Protein AF-A0A7X9BC13-F1 (afdb_monomer)

Nearest PDB structures (foldseek):
  7q92-assembly2_C  TM=5.598E-01  e=8.723E-01  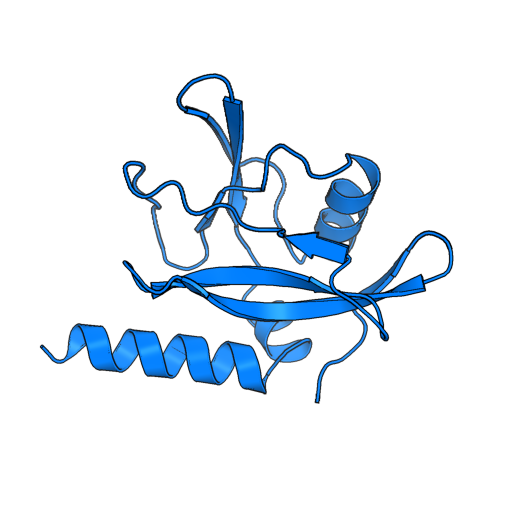Agrobacterium fabrum str. C58
  7q92-assembly2_D  TM=5.730E-01  e=1.239E+00  Agrobacterium fabrum str. C58
  7zw0-assembly1_sh  TM=3.247E-01  e=1.393E+00  Saccharomyces cerevisiae W303
  2yyz-assembly1_A  TM=3.530E-01  e=2.811E+00  Thermotoga maritima MSB8

Foldseek 3Di:
DFDFLQDDPRFTKAWAWAADPPPLQIWIFIATPVGTDGTQFDCPPVDDDPDSQKGWGDQPDDPSVVVSCCVSQQWPDFPDWDDDPPGIIGII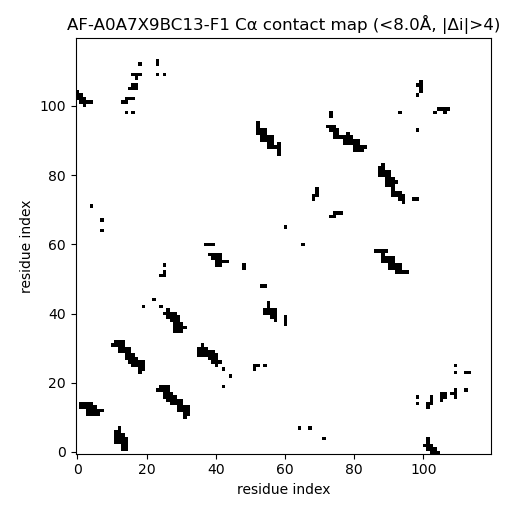GGDLVVVCRRCVPNSVNSVVVVVVVVVD

Solvent-accessible surface area (backbone atoms only — not comparable to full-atom values): 6824 Å² total; per-residue (Å²): 120,71,39,69,83,43,77,56,100,87,41,52,30,31,54,43,38,37,54,41,90,90,78,55,47,69,33,38,34,32,22,44,94,87,47,84,69,47,57,46,43,44,89,61,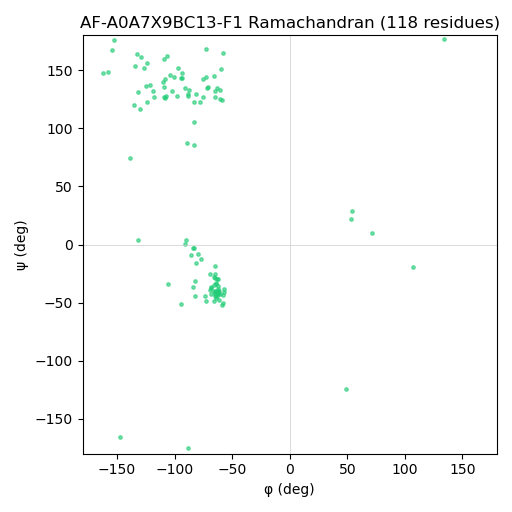80,91,57,88,63,95,50,82,49,45,43,33,40,31,69,86,57,52,69,68,60,51,52,51,39,39,77,68,53,46,29,52,71,74,76,47,76,44,80,54,91,96,46,61,33,38,31,26,43,47,36,64,69,55,46,37,61,24,17,43,62,30,38,48,53,32,52,55,54,49,53,61,64,70,76,110

Radius of gyration: 13.98 Å; Cα contacts (8 Å, |Δi|>4): 206; chains: 1; bounding box: 32×31×42 Å

Sequence (120 aa):
MKESIGNFKGDNLYLTVASYQNNKRIYVGVDTEEESYADLTINLTDLMIPDEDYIFVNGDMTRDLRNFLEEKGIISESIETYQYNMGKYDMVQVDFDLLKQYDPDGFKDFKETKSKDMEI

Secondary structure (DSSP, 8-state):
-PPEEEEETTEEEEEEEEE-TTT-PEEEEEE-SSSEEEESEE--TTS--SSTTEEEEPTT--HHHHHHHHHTTSBPSPSEEEEETTEEEEEEEB-HHHHHHH-HHHHHHHHHHHHHHTT-

Structure (mmCIF, N/CA/C/O backbone):
data_AF-A0A7X9BC13-F1
#
_entry.id   AF-A0A7X9BC13-F1
#
loop_
_atom_site.group_PDB
_atom_site.id
_atom_site.type_symbol
_atom_site.label_atom_id
_atom_site.label_alt_id
_atom_site.label_comp_id
_atom_site.label_asym_id
_atom_site.label_entity_id
_atom_site.label_seq_id
_atom_site.pdbx_PDB_ins_code
_atom_site.Cartn_x
_atom_site.Cartn_y
_atom_site.Cartn_z
_atom_site.occupancy
_atom_site.B_iso_or_equiv
_atom_site.auth_seq_id
_atom_site.auth_comp_id
_atom_site.auth_asym_id
_atom_site.auth_atom_id
_atom_site.pdbx_PDB_model_num
ATOM 1 N N . MET A 1 1 ? -15.012 -9.585 3.034 1.00 81.50 1 MET A N 1
ATOM 2 C CA . MET A 1 1 ? -15.221 -8.457 3.986 1.00 81.50 1 MET A CA 1
ATOM 3 C C . MET A 1 1 ? -13.869 -8.074 4.541 1.00 81.50 1 MET A C 1
ATOM 5 O O . MET A 1 1 ? -13.125 -8.979 4.896 1.00 81.50 1 MET A O 1
ATOM 9 N N . LYS A 1 2 ? -13.559 -6.777 4.573 1.00 93.38 2 LYS A N 1
ATOM 10 C CA . LYS A 1 2 ? -12.265 -6.289 5.044 1.00 93.38 2 LYS A CA 1
ATOM 11 C C . LYS A 1 2 ? -12.132 -6.410 6.556 1.00 93.38 2 LYS A C 1
ATOM 13 O O . LYS A 1 2 ? -13.106 -6.196 7.278 1.00 93.38 2 LYS A O 1
ATOM 18 N N . GLU A 1 3 ? -10.928 -6.718 7.013 1.00 96.44 3 GLU A N 1
ATOM 19 C CA . GLU A 1 3 ? -10.570 -6.721 8.431 1.00 96.44 3 GLU A CA 1
ATOM 20 C C . GLU A 1 3 ? -9.746 -5.476 8.769 1.00 96.44 3 GLU A C 1
ATOM 22 O O . GLU A 1 3 ? -8.964 -4.989 7.950 1.00 96.44 3 GLU A O 1
ATOM 27 N N . SER A 1 4 ? -9.917 -4.950 9.984 1.00 97.25 4 SER A N 1
ATOM 28 C CA . SER A 1 4 ? -9.114 -3.813 10.426 1.00 97.25 4 SER A CA 1
ATOM 29 C C . SER A 1 4 ? -7.672 -4.244 10.691 1.00 97.25 4 SER A C 1
ATOM 31 O O . SER A 1 4 ? -7.422 -5.227 11.392 1.00 97.25 4 SER A O 1
ATOM 33 N N . ILE A 1 5 ? -6.715 -3.454 10.202 1.00 97.69 5 ILE A N 1
ATOM 34 C CA . ILE A 1 5 ? -5.289 -3.611 10.524 1.00 97.69 5 ILE A CA 1
ATOM 35 C C . ILE A 1 5 ? -4.941 -3.062 11.916 1.00 97.69 5 ILE A C 1
ATOM 37 O O . ILE A 1 5 ? -3.878 -3.352 12.472 1.00 97.69 5 ILE A O 1
ATOM 41 N N . GLY A 1 6 ? -5.856 -2.311 12.533 1.00 97.38 6 GLY A N 1
ATOM 42 C CA . GLY A 1 6 ? -5.756 -1.804 13.897 1.00 97.38 6 GLY A CA 1
ATOM 43 C C . GLY A 1 6 ? -6.135 -0.332 14.019 1.00 97.38 6 GLY A C 1
ATOM 44 O O . GLY A 1 6 ? -6.406 0.345 13.029 1.00 97.38 6 GLY A O 1
ATOM 45 N N . ASN A 1 7 ? -6.128 0.158 15.259 1.00 97.06 7 ASN A N 1
ATOM 46 C CA . ASN A 1 7 ? -6.400 1.558 15.554 1.00 97.06 7 ASN A CA 1
ATOM 47 C C . ASN A 1 7 ? -5.148 2.419 15.341 1.00 97.06 7 ASN A C 1
ATOM 49 O O . ASN A 1 7 ? -4.085 2.122 15.890 1.00 97.06 7 ASN A O 1
ATOM 53 N N . PHE A 1 8 ? -5.296 3.504 14.590 1.00 96.19 8 PHE A N 1
ATOM 54 C CA . PHE A 1 8 ? -4.275 4.506 14.343 1.00 96.19 8 PHE A CA 1
ATOM 55 C C . PHE A 1 8 ? -4.863 5.891 14.612 1.00 96.19 8 PHE A C 1
ATOM 57 O O . PHE A 1 8 ? -5.800 6.330 13.954 1.00 96.19 8 PHE A O 1
ATOM 64 N N . LYS A 1 9 ? -4.306 6.591 15.605 1.00 94.19 9 LYS A N 1
ATOM 65 C CA . LYS A 1 9 ? -4.713 7.956 15.992 1.00 94.19 9 LYS A CA 1
ATOM 66 C C . LYS A 1 9 ? -6.212 8.125 16.302 1.00 94.19 9 LYS A C 1
ATOM 68 O O . LYS A 1 9 ? -6.725 9.233 16.206 1.00 94.19 9 LYS A O 1
ATOM 73 N N . GLY A 1 10 ? -6.872 7.066 16.770 1.00 94.56 10 GLY A N 1
ATOM 74 C CA . GLY A 1 10 ? -8.285 7.085 17.148 1.00 94.56 10 GLY A CA 1
ATOM 75 C C . GLY A 1 10 ? -9.188 6.348 16.166 1.00 94.56 10 GLY A C 1
ATOM 76 O O . GLY A 1 10 ? -10.234 5.867 16.594 1.00 94.56 10 GLY A O 1
ATOM 77 N N . ASP A 1 11 ? -8.741 6.123 14.931 1.00 96.19 11 ASP A N 1
ATOM 78 C CA . ASP A 1 11 ? -9.543 5.490 13.885 1.00 96.19 11 ASP A CA 1
ATOM 79 C C . ASP A 1 11 ? -9.064 4.071 13.585 1.00 96.19 11 ASP A C 1
ATOM 81 O O . ASP A 1 11 ? -7.867 3.784 13.587 1.00 96.19 11 ASP A O 1
ATOM 85 N N . ASN A 1 12 ? -9.998 3.160 13.319 1.00 97.56 12 ASN A N 1
ATOM 86 C CA . ASN A 1 12 ? -9.647 1.848 12.788 1.00 97.56 12 ASN A CA 1
ATOM 87 C C . ASN A 1 12 ? -9.295 1.988 11.312 1.00 97.56 12 ASN A C 1
ATOM 89 O O . ASN A 1 12 ? -10.087 2.517 10.533 1.00 97.56 12 ASN A O 1
ATOM 93 N N . LEU A 1 13 ? -8.122 1.484 10.941 1.00 98.25 13 LEU A N 1
ATOM 94 C CA . LEU A 1 13 ? -7.682 1.465 9.555 1.00 98.25 13 LEU A CA 1
ATOM 95 C C . LEU A 1 13 ? -7.961 0.112 8.909 1.00 98.25 13 LEU A C 1
ATOM 97 O O . LEU A 1 13 ? -7.957 -0.927 9.580 1.00 98.25 13 LEU A O 1
ATOM 101 N N . TYR A 1 14 ? -8.155 0.143 7.597 1.00 98.44 14 TYR A N 1
ATOM 102 C CA . TYR A 1 14 ? -8.416 -0.995 6.722 1.00 98.44 14 TYR A CA 1
ATOM 103 C C . TYR A 1 14 ? -7.547 -0.872 5.470 1.00 98.44 14 TYR A C 1
ATOM 105 O O . TYR A 1 14 ? -7.167 0.233 5.084 1.00 98.44 14 TYR A O 1
ATOM 113 N N . LEU A 1 15 ? -7.233 -1.998 4.830 1.00 98.25 15 LEU A N 1
ATOM 114 C CA . LEU A 1 15 ? -6.543 -1.992 3.539 1.00 98.25 15 LEU A CA 1
ATOM 115 C C . LEU A 1 15 ? -7.548 -2.072 2.389 1.00 98.25 15 LEU A C 1
ATOM 117 O O . LEU A 1 15 ? -8.545 -2.791 2.468 1.00 98.25 15 LEU A O 1
ATOM 121 N N . THR A 1 16 ? -7.251 -1.371 1.299 1.00 98.00 16 THR A N 1
ATOM 122 C CA . THR A 1 16 ? -7.819 -1.638 -0.026 1.00 98.00 16 THR A CA 1
ATOM 123 C C . THR A 1 16 ? -6.744 -2.243 -0.900 1.00 98.00 16 THR A C 1
ATOM 125 O O . THR A 1 16 ? -5.705 -1.620 -1.095 1.00 98.00 16 THR A O 1
ATOM 128 N N . VAL A 1 17 ? -7.015 -3.401 -1.493 1.00 98.19 17 VAL A N 1
ATOM 129 C CA . VAL A 1 17 ? -6.174 -3.991 -2.535 1.00 98.19 17 VAL A CA 1
ATOM 130 C C . VAL A 1 17 ? -6.880 -3.864 -3.880 1.00 98.19 17 VAL A C 1
ATOM 132 O O . VAL A 1 17 ? -8.032 -4.257 -4.039 1.00 98.19 17 VAL A O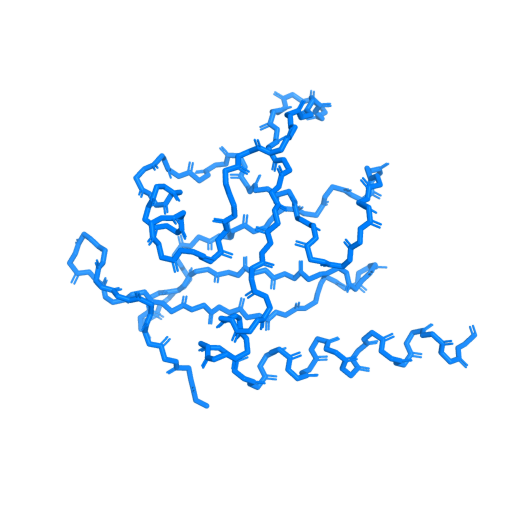 1
ATOM 135 N N . ALA A 1 18 ? -6.182 -3.316 -4.871 1.00 97.31 18 ALA A N 1
ATOM 136 C CA . ALA A 1 18 ? -6.667 -3.232 -6.245 1.00 97.31 18 ALA A CA 1
ATOM 137 C C . ALA A 1 18 ? -5.505 -3.342 -7.246 1.00 97.31 18 ALA A C 1
ATOM 139 O O . ALA A 1 18 ? -4.391 -3.739 -6.907 1.00 97.31 18 ALA A O 1
ATOM 140 N N . SER A 1 19 ? -5.760 -2.996 -8.509 1.00 96.88 19 SER A N 1
ATOM 141 C CA . SER A 1 19 ? -4.748 -2.970 -9.570 1.00 96.88 19 SER A CA 1
ATOM 142 C C . SER A 1 19 ? -4.696 -1.606 -10.243 1.00 96.88 19 SER A C 1
ATOM 144 O O . SER A 1 19 ? -5.731 -1.063 -10.636 1.00 96.88 19 SER A O 1
ATOM 146 N N . TYR A 1 20 ? -3.494 -1.091 -10.491 1.00 95.56 20 TYR A N 1
ATOM 147 C CA . TYR A 1 20 ? -3.325 0.047 -11.387 1.00 95.56 20 TYR A CA 1
ATOM 148 C C . TYR A 1 20 ? -3.768 -0.312 -12.808 1.00 95.56 20 TYR A C 1
ATOM 150 O O . TYR A 1 20 ? -3.412 -1.356 -13.350 1.00 95.56 20 TYR A O 1
ATOM 158 N N . GLN A 1 21 ? -4.534 0.566 -13.452 1.00 90.88 21 GLN A N 1
ATOM 159 C CA . GLN A 1 21 ? -5.191 0.234 -14.720 1.00 90.88 21 GLN A CA 1
ATOM 160 C C . GLN A 1 21 ? -4.221 -0.061 -15.875 1.00 90.88 21 GLN A C 1
ATOM 162 O O . GLN A 1 21 ? -4.541 -0.892 -16.727 1.00 90.88 21 GLN A O 1
ATOM 167 N N . ASN A 1 22 ? -3.066 0.605 -15.898 1.00 89.12 22 ASN A N 1
ATOM 168 C CA . ASN A 1 22 ? -2.129 0.644 -17.024 1.00 89.12 22 ASN A CA 1
ATOM 169 C C . ASN A 1 22 ? -1.147 -0.537 -17.089 1.00 89.12 22 ASN A C 1
ATOM 171 O O . ASN A 1 22 ? -0.816 -0.978 -18.181 1.00 89.12 22 ASN A O 1
ATOM 175 N N . ASN A 1 23 ? -0.666 -1.028 -15.948 1.00 90.75 23 ASN A N 1
ATOM 176 C CA . ASN A 1 23 ? 0.343 -2.094 -15.859 1.00 90.75 23 ASN A CA 1
ATOM 177 C C . ASN A 1 23 ? -0.053 -3.208 -14.876 1.00 90.75 23 ASN A C 1
ATOM 179 O O . ASN A 1 23 ? 0.736 -4.113 -14.586 1.00 90.75 23 ASN A O 1
ATOM 183 N N . LYS A 1 24 ? -1.263 -3.104 -14.315 1.00 93.75 24 LYS A N 1
ATOM 184 C CA . LYS A 1 24 ? -1.832 -4.024 -13.330 1.00 93.75 24 LYS A CA 1
ATOM 185 C C . LYS A 1 24 ? -0.943 -4.248 -12.117 1.00 93.75 24 LYS A C 1
ATOM 187 O O . LYS A 1 24 ? -1.056 -5.288 -11.484 1.00 93.75 24 LYS A O 1
ATOM 192 N N . ARG A 1 25 ? -0.010 -3.342 -11.807 1.00 95.50 25 ARG A N 1
ATOM 193 C CA . ARG A 1 25 ? 0.729 -3.414 -10.541 1.00 95.50 25 ARG A CA 1
ATOM 194 C C . ARG A 1 25 ? -0.262 -3.322 -9.391 1.00 95.50 25 ARG A C 1
ATOM 196 O O . ARG A 1 25 ? -1.325 -2.715 -9.547 1.00 95.50 25 ARG A O 1
ATOM 203 N N . ILE A 1 26 ? 0.090 -3.936 -8.270 1.00 97.25 26 ILE A N 1
ATOM 204 C CA . ILE A 1 26 ? -0.751 -3.882 -7.086 1.00 97.25 26 ILE A CA 1
ATOM 205 C C . ILE A 1 26 ? -0.904 -2.426 -6.640 1.00 97.25 26 ILE A C 1
ATOM 207 O O . ILE A 1 26 ? 0.064 -1.664 -6.603 1.00 97.25 26 ILE A O 1
ATOM 211 N N . TYR A 1 27 ? -2.143 -2.042 -6.369 1.00 97.94 27 TYR A N 1
ATOM 212 C CA . TYR A 1 27 ? -2.470 -0.832 -5.638 1.00 97.94 27 TYR A CA 1
ATOM 213 C C . TYR A 1 27 ? -2.829 -1.246 -4.219 1.00 97.94 27 TYR A C 1
ATOM 215 O O . TYR A 1 27 ? -3.632 -2.166 -4.037 1.00 97.94 27 TYR A O 1
ATOM 223 N N . VAL A 1 28 ? -2.257 -0.554 -3.239 1.00 98.25 28 VAL A N 1
ATOM 224 C CA . VAL A 1 28 ? -2.674 -0.669 -1.846 1.00 98.25 28 VAL A CA 1
ATOM 225 C C . VAL A 1 28 ? -3.038 0.718 -1.333 1.00 98.25 28 VAL A C 1
ATOM 227 O O . VAL A 1 28 ? -2.227 1.645 -1.385 1.00 98.25 28 VAL A O 1
ATOM 230 N N . GLY A 1 29 ? -4.269 0.843 -0.857 1.00 98.00 29 GLY A N 1
ATOM 231 C CA . GLY A 1 29 ? -4.791 2.005 -0.149 1.00 98.00 29 GLY A CA 1
ATOM 232 C C . GLY A 1 29 ? -4.993 1.692 1.329 1.00 98.00 29 GLY A C 1
ATOM 233 O O . GLY A 1 29 ? -5.097 0.528 1.726 1.00 98.00 29 GLY A O 1
ATOM 234 N N . VAL A 1 30 ? -5.045 2.742 2.134 1.00 97.94 30 VAL A N 1
ATOM 235 C CA . VAL A 1 30 ? -5.400 2.711 3.548 1.00 97.94 30 VAL A CA 1
ATOM 236 C C . VAL A 1 30 ? -6.656 3.551 3.716 1.00 97.94 30 VAL A C 1
ATOM 238 O O . VAL A 1 30 ? -6.671 4.717 3.325 1.00 97.94 30 VAL A O 1
ATOM 241 N N . ASP A 1 31 ? -7.684 2.973 4.323 1.00 97.44 31 ASP A N 1
ATOM 242 C CA . ASP A 1 31 ? -8.989 3.599 4.527 1.00 97.44 31 ASP A CA 1
ATOM 243 C C . ASP A 1 31 ? -9.360 3.607 6.010 1.00 97.44 31 ASP A C 1
ATOM 245 O O . ASP A 1 31 ? -8.896 2.766 6.785 1.00 97.44 31 ASP A O 1
ATOM 249 N N . THR A 1 32 ? -10.235 4.528 6.397 1.00 96.75 32 THR A N 1
ATOM 250 C CA . THR A 1 32 ? -11.045 4.406 7.613 1.00 96.75 32 THR A CA 1
ATOM 251 C C . THR A 1 32 ? -12.347 3.662 7.288 1.00 96.75 32 THR A C 1
ATOM 253 O O . THR A 1 32 ? -12.551 3.192 6.168 1.00 96.75 32 THR A O 1
ATOM 256 N N . GLU A 1 33 ? -13.261 3.540 8.253 1.00 92.69 33 GLU A N 1
ATOM 257 C CA . GLU A 1 33 ? -14.601 2.993 7.979 1.00 92.69 33 GLU A CA 1
ATOM 258 C C . GLU A 1 33 ? -15.425 3.874 7.028 1.00 92.69 33 GLU A C 1
ATOM 260 O O . GLU A 1 33 ? -16.327 3.372 6.357 1.00 92.69 33 GLU A O 1
ATOM 265 N N . GLU A 1 34 ? -15.130 5.175 6.975 1.00 90.88 34 GLU A N 1
ATOM 266 C CA . GLU A 1 34 ? -15.953 6.162 6.272 1.00 90.88 34 GLU A CA 1
ATOM 267 C C . GLU A 1 34 ? -15.330 6.629 4.951 1.00 90.88 34 GLU A C 1
ATOM 269 O O . GLU A 1 34 ? -16.062 6.903 3.996 1.00 90.88 34 GLU A O 1
ATOM 274 N N . GLU A 1 35 ? -13.999 6.724 4.872 1.00 93.75 35 GLU A N 1
ATOM 275 C CA . GLU A 1 35 ? -13.319 7.340 3.731 1.00 93.75 35 GLU A CA 1
ATOM 276 C C . GLU A 1 35 ? -11.885 6.840 3.498 1.00 93.75 35 GLU A C 1
ATOM 278 O O . GLU A 1 35 ? -11.268 6.196 4.345 1.00 93.75 35 GLU A O 1
ATOM 283 N N . SER A 1 36 ? -11.341 7.187 2.329 1.00 95.19 36 SER A N 1
ATOM 284 C CA . SER A 1 36 ? -9.932 6.966 1.997 1.00 95.19 36 SER A CA 1
ATOM 285 C C . SER A 1 36 ? -9.035 7.805 2.903 1.00 95.19 36 SER A C 1
ATOM 287 O O . SER A 1 36 ? -9.172 9.026 2.953 1.00 95.19 36 SER A O 1
ATOM 289 N N . TYR A 1 37 ? -8.065 7.165 3.556 1.00 95.88 37 TYR A N 1
ATOM 290 C CA . TYR A 1 37 ? -7.123 7.826 4.458 1.00 95.88 37 TYR A CA 1
ATOM 291 C C . TYR A 1 37 ? -5.826 8.217 3.743 1.00 95.88 37 TYR A C 1
ATOM 293 O O . TYR A 1 37 ? -5.379 9.360 3.830 1.00 95.88 37 TYR A O 1
ATOM 301 N N . ALA A 1 38 ? -5.207 7.270 3.033 1.00 96.69 38 ALA A N 1
ATOM 302 C CA . ALA A 1 38 ? -3.977 7.496 2.282 1.00 96.69 38 ALA A CA 1
ATOM 303 C C . ALA A 1 38 ? -3.740 6.397 1.241 1.00 96.69 38 ALA A C 1
ATOM 305 O O . ALA A 1 38 ? -4.001 5.224 1.494 1.00 96.69 38 ALA A O 1
ATOM 306 N N . ASP A 1 39 ? -3.123 6.750 0.117 1.00 97.12 39 ASP A N 1
ATOM 307 C CA . ASP A 1 39 ? -2.553 5.754 -0.789 1.00 97.12 39 ASP A CA 1
ATOM 308 C C . ASP A 1 39 ? -1.220 5.252 -0.221 1.00 97.12 39 ASP A C 1
ATOM 310 O O . ASP A 1 39 ? -0.297 6.047 -0.016 1.00 97.12 39 ASP A O 1
ATOM 314 N N . LEU A 1 40 ? -1.089 3.939 0.004 1.00 97.25 40 LEU A N 1
ATOM 315 C CA . LEU A 1 40 ? 0.200 3.343 0.366 1.00 97.25 40 LEU A CA 1
ATOM 316 C C . LEU A 1 40 ? 1.127 3.296 -0.844 1.00 97.25 40 LEU A C 1
ATOM 318 O O . LEU A 1 40 ? 2.301 3.651 -0.746 1.00 97.25 40 LEU A O 1
ATOM 322 N N . THR A 1 41 ? 0.602 2.883 -1.990 1.00 97.44 41 THR A N 1
ATOM 323 C CA . THR A 1 41 ? 1.389 2.714 -3.211 1.00 97.44 41 THR A CA 1
ATOM 324 C C . THR A 1 41 ? 1.359 3.955 -4.096 1.00 97.44 41 THR A C 1
ATOM 326 O O . THR A 1 41 ? 0.327 4.612 -4.227 1.00 97.44 41 THR A O 1
ATOM 329 N N . ILE A 1 42 ? 2.458 4.210 -4.807 1.00 96.62 42 ILE A N 1
ATOM 330 C CA . ILE A 1 42 ? 2.494 5.093 -5.978 1.00 96.62 42 ILE A CA 1
ATOM 331 C C . ILE A 1 42 ? 2.993 4.328 -7.213 1.00 96.62 42 ILE A C 1
ATOM 333 O O . ILE A 1 42 ? 3.956 3.563 -7.152 1.00 96.62 42 ILE A O 1
ATOM 337 N N . ASN A 1 43 ? 2.352 4.537 -8.367 1.00 95.94 43 ASN A N 1
ATOM 338 C CA . ASN A 1 43 ? 2.707 3.833 -9.601 1.00 95.94 43 ASN A CA 1
ATOM 339 C C . ASN A 1 43 ? 3.776 4.578 -10.408 1.00 95.94 43 ASN A C 1
ATOM 341 O O . ASN A 1 43 ? 3.462 5.350 -11.315 1.00 95.94 43 ASN A O 1
ATOM 345 N N . LEU A 1 44 ? 5.046 4.316 -10.104 1.00 95.31 44 LEU A N 1
ATOM 346 C CA . LEU A 1 44 ? 6.178 4.814 -10.889 1.00 95.31 44 LEU A CA 1
ATOM 347 C C . LEU A 1 44 ? 6.419 3.894 -12.095 1.00 95.31 44 LEU A C 1
ATOM 349 O O . LEU A 1 44 ? 7.194 2.939 -12.033 1.00 95.31 44 LEU A O 1
ATOM 353 N N . THR A 1 45 ? 5.697 4.151 -13.187 1.00 92.75 45 THR A N 1
ATOM 354 C CA . THR A 1 45 ? 5.615 3.256 -14.358 1.00 92.75 45 THR A CA 1
ATOM 355 C C . THR A 1 45 ? 6.936 3.041 -15.081 1.00 92.75 45 THR A C 1
ATOM 357 O O . THR A 1 45 ? 7.137 1.969 -15.645 1.00 92.75 45 THR A O 1
ATOM 360 N N . ASP A 1 46 ? 7.829 4.029 -15.045 1.00 92.75 46 ASP A N 1
ATOM 361 C CA . ASP A 1 46 ? 9.125 3.963 -15.731 1.00 92.75 46 ASP A CA 1
ATOM 362 C C . ASP A 1 46 ? 10.174 3.185 -14.926 1.00 92.75 46 ASP A C 1
A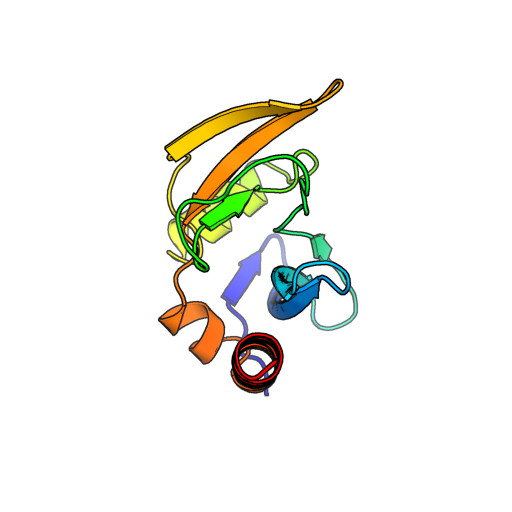TOM 364 O O . ASP A 1 46 ? 11.212 2.802 -15.463 1.00 92.75 46 ASP A O 1
ATOM 368 N N . LEU A 1 47 ? 9.919 2.961 -13.633 1.00 93.06 47 LEU A N 1
ATOM 369 C CA . LEU A 1 47 ? 10.807 2.196 -12.770 1.00 93.06 47 LEU A CA 1
ATOM 370 C C . LEU A 1 47 ? 10.412 0.724 -12.796 1.00 93.06 47 LEU A C 1
ATOM 372 O O . LEU A 1 47 ? 9.232 0.374 -12.694 1.00 93.06 47 LEU A O 1
ATOM 376 N N . MET A 1 48 ? 11.410 -0.144 -12.928 1.00 90.31 48 MET A N 1
ATOM 377 C CA . MET A 1 48 ? 11.220 -1.586 -12.816 1.00 90.31 48 MET A CA 1
ATOM 378 C C . MET A 1 48 ? 11.035 -1.973 -11.350 1.00 90.31 48 MET A C 1
ATOM 380 O O . MET A 1 48 ? 11.690 -1.414 -10.474 1.00 90.31 48 MET A O 1
ATOM 384 N N . ILE A 1 49 ? 10.152 -2.939 -11.112 1.00 92.50 49 ILE A N 1
ATOM 385 C CA . ILE A 1 49 ? 10.021 -3.617 -9.822 1.00 92.50 49 ILE A CA 1
ATOM 386 C C . ILE A 1 49 ? 10.521 -5.057 -9.995 1.00 92.50 49 ILE A C 1
ATOM 388 O O . ILE A 1 49 ? 10.271 -5.633 -11.059 1.00 92.50 49 ILE A O 1
ATOM 392 N N . PRO A 1 50 ? 11.256 -5.622 -9.020 1.00 93.50 50 PRO A N 1
ATOM 393 C CA . PRO A 1 50 ? 11.802 -6.974 -9.138 1.00 93.50 50 PRO A CA 1
ATOM 394 C C . PRO A 1 50 ? 10.736 -8.065 -9.281 1.00 93.50 50 PRO A C 1
ATOM 396 O O . PRO A 1 50 ? 10.920 -8.990 -10.068 1.00 93.50 50 PRO A O 1
ATOM 399 N N . ASP A 1 51 ? 9.638 -7.942 -8.535 1.00 94.88 51 ASP A N 1
ATOM 400 C CA . ASP A 1 51 ? 8.537 -8.908 -8.487 1.00 94.88 51 ASP A CA 1
ATOM 401 C C . ASP A 1 51 ? 7.216 -8.192 -8.114 1.00 94.88 51 ASP A C 1
ATOM 403 O O . ASP A 1 51 ? 7.204 -6.981 -7.879 1.00 94.88 51 ASP A O 1
ATOM 407 N N . GLU A 1 52 ? 6.088 -8.904 -8.110 1.00 93.75 52 GLU A N 1
ATOM 408 C CA . GLU A 1 52 ? 4.743 -8.352 -7.898 1.00 93.75 52 GLU A CA 1
ATOM 409 C C . GLU A 1 52 ? 4.509 -7.774 -6.498 1.00 93.75 52 GLU A C 1
ATOM 411 O O . GLU A 1 52 ? 3.659 -6.895 -6.343 1.00 93.75 52 GLU A O 1
ATOM 416 N N . ASP A 1 53 ? 5.214 -8.289 -5.494 1.00 96.62 53 ASP A N 1
ATOM 4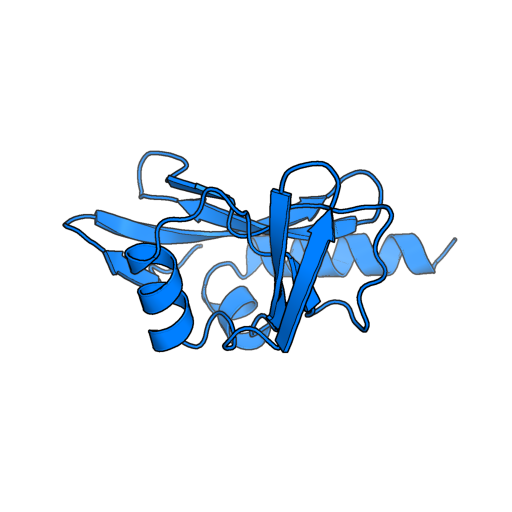17 C CA . ASP A 1 53 ? 5.144 -7.868 -4.092 1.00 96.62 53 ASP A CA 1
ATOM 418 C C . ASP A 1 53 ? 6.024 -6.648 -3.793 1.00 96.62 53 ASP A C 1
ATOM 420 O O . ASP A 1 53 ? 5.980 -6.112 -2.688 1.00 96.62 53 ASP A O 1
ATOM 424 N N . TYR A 1 54 ? 6.782 -6.156 -4.774 1.00 97.69 54 TYR A N 1
ATOM 425 C CA . TYR A 1 54 ? 7.536 -4.917 -4.647 1.00 97.69 54 TYR A CA 1
ATOM 426 C C . TYR A 1 54 ? 6.688 -3.721 -5.066 1.00 97.69 54 TYR A C 1
ATOM 428 O O . TYR A 1 54 ? 6.127 -3.660 -6.164 1.00 97.69 54 TYR A O 1
ATOM 436 N N . ILE A 1 55 ? 6.661 -2.713 -4.202 1.00 97.50 55 ILE A N 1
ATOM 437 C CA . ILE A 1 55 ? 5.941 -1.462 -4.426 1.00 97.50 55 ILE A CA 1
ATOM 438 C C . ILE A 1 55 ? 6.847 -0.260 -4.175 1.00 97.50 55 ILE A C 1
ATOM 440 O O . ILE A 1 55 ? 7.846 -0.352 -3.464 1.00 97.50 55 ILE A O 1
ATOM 444 N N . PHE A 1 56 ? 6.446 0.895 -4.701 1.00 97.94 56 PHE A N 1
ATOM 445 C CA . PHE A 1 56 ? 6.954 2.181 -4.236 1.00 97.94 56 PHE A CA 1
ATOM 446 C C . PHE A 1 56 ? 5.964 2.783 -3.245 1.00 97.94 56 PHE A C 1
ATOM 448 O O . PHE A 1 56 ? 4.778 2.913 -3.561 1.00 97.94 56 PHE A O 1
ATOM 455 N N . VAL A 1 57 ? 6.456 3.160 -2.067 1.00 97.38 57 VAL A N 1
ATOM 456 C CA . VAL A 1 57 ? 5.665 3.862 -1.052 1.00 97.38 57 VAL A CA 1
ATOM 457 C C . VAL A 1 57 ? 5.395 5.285 -1.526 1.00 97.38 57 VAL A C 1
ATOM 459 O O . VAL A 1 57 ? 6.295 5.967 -2.025 1.00 97.38 57 VAL A O 1
ATOM 462 N N . ASN A 1 58 ? 4.158 5.747 -1.367 1.00 95.56 58 ASN A N 1
ATOM 463 C CA . ASN A 1 58 ? 3.798 7.122 -1.672 1.00 95.56 58 ASN A CA 1
ATOM 464 C C . ASN A 1 58 ? 4.602 8.100 -0.792 1.00 95.56 58 ASN A C 1
ATOM 466 O O . ASN A 1 58 ? 4.584 8.013 0.435 1.00 95.56 58 AS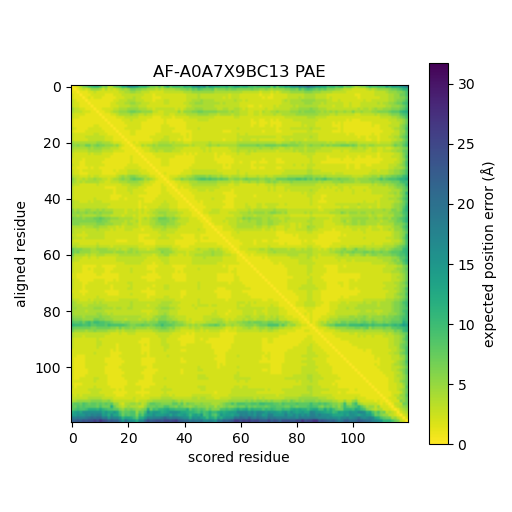N A O 1
ATOM 470 N N . GLY A 1 59 ? 5.303 9.042 -1.429 1.00 90.19 59 GLY A N 1
ATOM 471 C CA . GLY A 1 59 ? 6.183 10.002 -0.755 1.00 90.19 59 GLY A CA 1
ATOM 472 C C . GLY A 1 59 ? 5.460 10.975 0.183 1.00 90.19 59 GLY A C 1
ATOM 473 O O . GLY A 1 59 ? 6.098 11.533 1.073 1.00 90.19 59 GLY A O 1
ATOM 474 N N . ASP A 1 60 ? 4.143 11.139 0.026 1.00 89.62 60 ASP A N 1
ATOM 475 C CA . ASP A 1 60 ? 3.319 11.993 0.891 1.00 89.62 60 ASP A CA 1
ATOM 476 C C . ASP A 1 60 ? 2.858 11.278 2.179 1.00 89.62 60 ASP A C 1
ATOM 478 O O . ASP A 1 60 ? 2.220 11.882 3.046 1.00 89.62 60 ASP A O 1
ATOM 482 N N . MET A 1 61 ? 3.190 9.991 2.343 1.00 93.06 61 MET A N 1
ATOM 483 C CA . MET A 1 61 ? 2.843 9.225 3.536 1.00 93.06 61 MET A CA 1
ATOM 484 C C . MET A 1 61 ? 3.540 9.769 4.789 1.00 93.06 61 MET A C 1
ATOM 486 O O . MET A 1 61 ? 4.758 9.958 4.836 1.00 93.06 61 MET A O 1
ATOM 490 N N . THR A 1 62 ? 2.769 9.952 5.864 1.00 94.56 62 THR A N 1
ATOM 491 C CA . THR A 1 62 ? 3.341 10.353 7.156 1.00 94.56 62 THR A CA 1
ATOM 492 C C . THR A 1 62 ? 4.235 9.257 7.738 1.00 94.56 62 THR A C 1
ATOM 494 O O . THR A 1 62 ? 3.925 8.068 7.648 1.00 94.56 62 THR A O 1
ATOM 497 N N . ARG A 1 63 ? 5.316 9.659 8.417 1.00 95.06 63 ARG A N 1
ATOM 498 C CA . ARG A 1 63 ? 6.233 8.721 9.083 1.00 95.06 63 ARG A CA 1
ATOM 499 C C . ARG A 1 63 ? 5.525 7.820 10.100 1.00 95.06 63 ARG A C 1
ATOM 501 O O . ARG A 1 63 ? 5.851 6.646 10.184 1.00 95.06 63 ARG A O 1
ATOM 508 N N . ASP A 1 64 ? 4.553 8.354 10.838 1.00 97.12 64 ASP A N 1
ATOM 509 C CA . ASP A 1 64 ? 3.804 7.576 11.831 1.00 97.12 64 ASP A CA 1
ATOM 510 C C . ASP A 1 64 ? 2.983 6.460 11.174 1.00 97.12 64 ASP A C 1
ATOM 512 O O . ASP A 1 64 ? 2.982 5.337 11.669 1.00 97.12 64 ASP A O 1
ATOM 516 N N . LEU A 1 65 ? 2.297 6.759 10.059 1.00 97.44 65 LEU A N 1
ATOM 517 C CA . LEU A 1 65 ? 1.517 5.753 9.332 1.00 97.44 65 LEU A CA 1
ATOM 518 C C . LEU A 1 65 ? 2.438 4.682 8.752 1.00 97.44 65 LEU A C 1
ATOM 520 O O . LEU A 1 65 ? 2.146 3.497 8.856 1.00 97.44 65 LEU A O 1
ATOM 524 N N . ARG A 1 66 ? 3.575 5.097 8.189 1.00 97.31 66 ARG A N 1
ATOM 525 C CA . ARG A 1 66 ? 4.573 4.163 7.679 1.00 97.31 66 ARG A CA 1
ATOM 526 C C . ARG A 1 66 ? 5.076 3.218 8.770 1.00 97.31 66 ARG A C 1
ATOM 528 O O . ARG A 1 66 ? 5.015 2.010 8.581 1.00 97.31 66 ARG A O 1
ATOM 535 N N . ASN A 1 67 ? 5.512 3.760 9.909 1.00 97.69 67 ASN A N 1
ATOM 536 C CA . ASN A 1 67 ? 5.976 2.949 11.034 1.00 97.69 67 ASN A CA 1
ATOM 537 C C . ASN A 1 67 ? 4.884 1.974 11.498 1.00 97.69 67 ASN A C 1
ATOM 539 O O . ASN A 1 67 ? 5.173 0.819 11.775 1.00 97.69 67 ASN A O 1
ATOM 543 N N . PHE A 1 68 ? 3.624 2.416 11.545 1.00 98.25 68 PHE A N 1
ATOM 544 C CA . PHE A 1 68 ? 2.500 1.551 11.898 1.00 98.25 68 PHE A CA 1
ATOM 545 C C . PHE A 1 68 ? 2.337 0.377 10.918 1.00 98.25 68 PHE A C 1
ATOM 547 O O . PHE A 1 68 ? 2.122 -0.752 11.351 1.00 98.25 68 PHE A O 1
ATOM 554 N N . LEU A 1 69 ? 2.467 0.610 9.609 1.00 98.25 69 LEU A N 1
ATOM 555 C CA . LEU A 1 69 ? 2.388 -0.452 8.598 1.00 98.25 69 LEU A CA 1
ATOM 556 C C . LEU A 1 69 ? 3.585 -1.419 8.671 1.00 98.25 69 LEU A C 1
ATOM 558 O O . LEU A 1 69 ? 3.391 -2.627 8.523 1.00 98.25 69 LEU A O 1
ATOM 562 N N . GLU A 1 70 ? 4.788 -0.907 8.948 1.00 98.06 70 GLU A N 1
ATOM 563 C CA . GLU A 1 70 ? 5.999 -1.710 9.184 1.00 98.06 70 GLU A CA 1
ATOM 564 C C . GLU A 1 70 ? 5.860 -2.575 10.453 1.00 98.06 70 GLU A C 1
ATOM 566 O O . GLU A 1 70 ? 6.097 -3.781 10.417 1.00 98.06 70 GLU A O 1
ATOM 571 N N . GLU A 1 71 ? 5.383 -2.009 11.568 1.00 98.00 71 GLU A N 1
ATOM 572 C CA . GLU A 1 71 ? 5.136 -2.734 12.828 1.00 98.00 71 GLU A CA 1
ATOM 573 C C . GLU A 1 71 ? 4.082 -3.840 1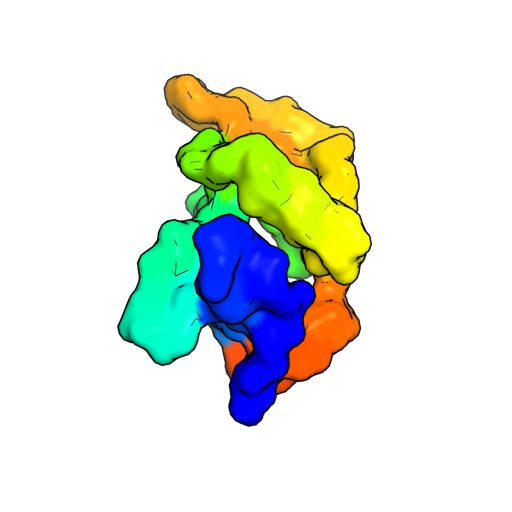2.681 1.00 98.00 71 GLU A C 1
ATOM 575 O O . GLU A 1 71 ? 4.123 -4.852 13.386 1.00 98.00 71 GLU A O 1
ATOM 580 N N . LYS A 1 72 ? 3.131 -3.657 11.761 1.00 97.69 72 LYS A N 1
ATOM 581 C CA . LYS A 1 72 ? 2.124 -4.665 11.411 1.00 97.69 72 LYS A CA 1
ATOM 582 C C . LYS A 1 72 ? 2.649 -5.741 10.464 1.00 97.69 72 LYS A C 1
ATOM 584 O O . LYS A 1 72 ? 1.933 -6.710 10.231 1.00 97.69 72 LYS A O 1
ATOM 589 N N . GLY A 1 73 ? 3.859 -5.582 9.930 1.00 98.06 73 GLY A N 1
ATOM 590 C CA . GLY A 1 73 ? 4.445 -6.478 8.935 1.00 98.06 73 GLY A CA 1
ATOM 591 C C . GLY A 1 73 ? 3.807 -6.369 7.550 1.00 98.06 73 GLY A C 1
ATOM 592 O O . GLY A 1 73 ? 4.095 -7.192 6.693 1.00 98.06 73 GLY A O 1
ATOM 593 N N . ILE A 1 74 ? 2.944 -5.372 7.314 1.00 98.38 74 ILE A N 1
ATOM 594 C CA . ILE A 1 74 ? 2.261 -5.187 6.022 1.00 98.38 74 ILE A CA 1
ATOM 595 C C . ILE A 1 74 ? 3.268 -4.776 4.949 1.00 98.38 74 ILE A C 1
ATOM 597 O O . ILE A 1 74 ? 3.141 -5.196 3.800 1.00 98.38 74 ILE A O 1
ATOM 601 N N . ILE A 1 75 ? 4.255 -3.962 5.332 1.00 98.44 75 ILE A N 1
ATOM 602 C CA . ILE A 1 75 ? 5.395 -3.596 4.495 1.00 98.44 75 ILE A CA 1
ATOM 603 C C . ILE A 1 75 ? 6.712 -3.879 5.210 1.00 98.44 75 ILE A C 1
ATOM 605 O O . ILE A 1 75 ? 6.793 -3.810 6.437 1.00 98.44 75 ILE A O 1
ATOM 609 N N . SER A 1 76 ? 7.756 -4.153 4.434 1.00 98.25 76 SER A N 1
ATOM 610 C CA . SER A 1 76 ? 9.130 -4.186 4.926 1.00 98.25 76 SER A CA 1
ATOM 611 C C . SER A 1 76 ? 9.665 -2.779 5.219 1.00 98.25 76 SER A C 1
ATOM 613 O O . SER A 1 76 ? 9.122 -1.775 4.754 1.00 98.25 76 SER A O 1
ATOM 615 N N . GLU A 1 77 ? 10.817 -2.708 5.889 1.00 97.19 77 GLU A N 1
ATOM 616 C CA . GLU A 1 77 ? 11.662 -1.510 5.839 1.00 97.19 77 GLU A CA 1
ATOM 617 C C . GLU A 1 77 ? 12.063 -1.179 4.383 1.00 97.19 77 GLU A C 1
ATOM 619 O O . GLU A 1 77 ? 11.945 -2.016 3.479 1.00 97.19 77 GLU A O 1
ATOM 624 N N . SER A 1 78 ? 12.562 0.045 4.151 1.00 96.94 78 SER A N 1
ATOM 625 C CA . SER A 1 78 ? 13.050 0.457 2.823 1.00 96.94 78 SER A CA 1
ATOM 626 C C . SER A 1 78 ? 14.178 -0.453 2.349 1.00 96.94 78 SER A C 1
ATOM 628 O O . SER A 1 78 ? 15.204 -0.581 3.017 1.00 96.94 78 SER A O 1
ATOM 630 N N . ILE A 1 79 ? 13.995 -1.040 1.170 1.00 97.06 79 ILE A N 1
ATOM 631 C CA . ILE A 1 79 ? 15.016 -1.837 0.489 1.00 97.06 79 ILE A CA 1
ATOM 632 C C . ILE A 1 79 ? 15.961 -0.900 -0.263 1.00 97.06 79 ILE A C 1
ATOM 634 O O . ILE A 1 79 ? 17.180 -1.057 -0.211 1.00 97.06 79 ILE A O 1
ATOM 638 N N . GLU A 1 80 ? 15.396 0.090 -0.955 1.00 96.12 80 GLU A N 1
ATOM 639 C CA . GLU A 1 80 ? 16.145 1.071 -1.731 1.00 96.12 80 GLU A CA 1
ATOM 640 C C . GLU A 1 80 ? 15.320 2.346 -1.947 1.00 96.12 80 GLU A C 1
ATOM 642 O O . GLU A 1 80 ? 14.099 2.294 -2.078 1.00 96.12 80 GLU A O 1
ATOM 647 N N . THR A 1 81 ? 15.989 3.499 -2.025 1.00 95.88 81 THR A N 1
ATOM 648 C CA . THR A 1 81 ? 15.351 4.796 -2.284 1.00 95.88 81 THR A CA 1
ATOM 649 C C . THR A 1 81 ? 15.699 5.294 -3.679 1.00 95.88 81 THR A C 1
ATOM 651 O O . THR A 1 81 ? 16.870 5.477 -4.014 1.00 95.88 81 THR A O 1
ATOM 654 N N . TYR A 1 82 ? 14.677 5.623 -4.462 1.00 94.88 82 TYR A N 1
ATOM 655 C CA . TYR A 1 82 ? 14.818 6.120 -5.824 1.00 94.88 82 TYR A CA 1
ATOM 656 C C . TYR A 1 82 ? 14.462 7.603 -5.905 1.00 94.88 82 TYR A C 1
ATOM 658 O O . TYR A 1 82 ? 13.449 8.051 -5.367 1.00 94.88 82 TYR A O 1
ATOM 666 N N . GLN A 1 83 ? 15.281 8.374 -6.622 1.00 93.94 83 GLN A N 1
ATOM 667 C CA . GLN A 1 83 ? 14.911 9.719 -7.055 1.00 93.94 83 GLN A CA 1
ATOM 668 C C . GLN A 1 83 ? 14.083 9.600 -8.338 1.00 93.94 83 GLN A C 1
ATOM 670 O O . GLN A 1 83 ? 14.570 9.075 -9.338 1.00 93.94 83 GLN A O 1
ATOM 675 N N . TYR A 1 84 ? 12.860 10.127 -8.329 1.00 92.81 84 TYR A N 1
ATOM 676 C CA . TYR A 1 84 ? 11.997 10.162 -9.507 1.00 92.81 84 TYR A CA 1
ATOM 677 C C . TYR A 1 84 ? 11.353 11.542 -9.636 1.00 92.81 84 TYR A C 1
ATOM 679 O O . TYR A 1 84 ? 10.666 12.017 -8.730 1.00 92.81 84 TYR A O 1
ATOM 687 N N . ASN A 1 85 ? 11.617 12.223 -10.755 1.00 91.31 85 ASN A N 1
ATOM 688 C CA . ASN A 1 85 ? 11.338 13.652 -10.919 1.00 91.31 85 ASN A CA 1
ATOM 689 C C . ASN A 1 85 ? 11.885 14.464 -9.725 1.00 91.31 85 ASN A C 1
ATOM 691 O O . ASN A 1 85 ? 13.070 14.376 -9.398 1.00 91.31 85 ASN A O 1
ATOM 695 N N . MET A 1 86 ? 11.031 15.244 -9.058 1.00 89.75 86 MET A N 1
ATOM 696 C CA . MET A 1 86 ? 11.392 16.048 -7.884 1.00 89.75 86 MET A CA 1
ATOM 697 C C . MET A 1 86 ? 11.186 15.311 -6.546 1.00 89.75 86 MET A C 1
ATOM 699 O O . MET A 1 86 ? 11.454 15.895 -5.500 1.00 89.75 86 MET A O 1
ATOM 703 N N . GLY A 1 87 ? 10.731 14.052 -6.560 1.00 91.38 87 GLY A N 1
ATOM 704 C CA . GLY A 1 87 ? 10.431 13.258 -5.365 1.00 91.38 87 GLY A CA 1
ATOM 705 C C . GLY A 1 87 ? 11.454 12.156 -5.079 1.00 91.38 87 GLY A C 1
ATOM 706 O O . GLY A 1 87 ? 12.229 11.755 -5.952 1.00 91.38 87 GLY A O 1
ATOM 707 N N . LYS A 1 88 ? 11.436 11.656 -3.841 1.00 93.75 88 LYS A N 1
ATOM 708 C CA . LYS A 1 88 ? 12.148 10.446 -3.419 1.00 93.75 88 LYS A CA 1
ATOM 709 C C . LYS A 1 88 ? 11.136 9.422 -2.941 1.00 93.75 88 LYS A C 1
ATOM 711 O O . LYS A 1 88 ? 10.266 9.768 -2.147 1.00 93.75 88 LYS A O 1
ATOM 716 N N . TYR A 1 89 ? 11.277 8.195 -3.416 1.00 96.75 89 TYR A N 1
ATOM 717 C CA . TYR A 1 89 ? 10.331 7.121 -3.152 1.00 96.75 89 TYR A CA 1
ATOM 718 C C . TYR A 1 89 ? 11.086 5.881 -2.706 1.00 96.75 89 TYR A C 1
ATOM 720 O O . TYR A 1 89 ? 12.068 5.486 -3.338 1.00 96.75 89 TYR A O 1
ATOM 728 N N . ASP A 1 90 ? 10.625 5.290 -1.614 1.00 97.00 90 ASP A N 1
ATOM 729 C CA . ASP A 1 90 ? 11.191 4.061 -1.081 1.00 97.00 90 ASP A CA 1
ATOM 730 C C . ASP A 1 90 ? 10.518 2.863 -1.738 1.00 97.00 90 ASP A C 1
ATOM 732 O O . ASP A 1 90 ? 9.291 2.810 -1.847 1.00 97.00 90 ASP A O 1
ATOM 736 N N . MET A 1 91 ? 11.331 1.906 -2.171 1.00 97.94 91 MET A N 1
ATOM 737 C CA . MET A 1 91 ? 10.873 0.593 -2.581 1.00 97.94 91 MET A CA 1
ATOM 738 C C . MET A 1 91 ? 10.835 -0.323 -1.360 1.00 97.94 91 MET A C 1
ATOM 740 O O . MET A 1 91 ? 11.828 -0.451 -0.640 1.00 97.94 91 MET A O 1
ATOM 744 N N . VAL A 1 92 ? 9.695 -0.970 -1.149 1.00 98.19 92 VAL A N 1
ATOM 745 C CA . VAL A 1 92 ? 9.469 -1.941 -0.069 1.00 98.19 92 VAL A CA 1
ATOM 746 C C . VAL A 1 92 ? 8.799 -3.186 -0.638 1.00 98.19 92 VAL A C 1
ATOM 748 O O . VAL A 1 92 ? 8.252 -3.152 -1.744 1.00 98.19 92 VAL A O 1
ATOM 751 N N . GLN A 1 93 ? 8.821 -4.271 0.127 1.00 98.31 93 GLN A N 1
ATOM 752 C CA . GLN A 1 93 ? 7.980 -5.439 -0.119 1.00 98.31 93 GLN A CA 1
ATOM 753 C C . GLN A 1 93 ? 6.690 -5.344 0.692 1.00 98.31 93 GLN A C 1
ATOM 755 O O . GLN A 1 93 ? 6.721 -4.877 1.830 1.00 98.31 93 GLN A O 1
ATOM 760 N N . VAL A 1 94 ? 5.578 -5.805 0.122 1.00 98.12 94 VAL A N 1
ATOM 761 C CA . VAL A 1 94 ? 4.315 -6.033 0.838 1.00 98.12 94 VAL A CA 1
ATOM 762 C C . VAL A 1 94 ? 4.132 -7.510 1.171 1.00 98.12 94 VAL A C 1
ATOM 764 O O . VAL A 1 94 ? 4.456 -8.382 0.368 1.00 98.12 94 VAL A O 1
ATOM 767 N N . ASP A 1 95 ? 3.537 -7.804 2.325 1.00 98.31 95 ASP A N 1
ATOM 768 C CA . ASP A 1 95 ? 3.174 -9.176 2.687 1.00 98.31 95 ASP A CA 1
ATOM 769 C C . ASP A 1 95 ? 1.824 -9.564 2.062 1.00 98.31 95 ASP A C 1
ATOM 771 O O . ASP A 1 95 ? 0.752 -9.134 2.495 1.00 98.31 95 ASP A O 1
ATOM 775 N N . PHE A 1 96 ? 1.864 -10.395 1.020 1.00 98.06 96 PHE A N 1
ATOM 776 C CA . PHE A 1 96 ? 0.670 -10.852 0.307 1.00 98.06 96 PHE A CA 1
ATOM 777 C C . PHE A 1 96 ? -0.279 -11.714 1.142 1.00 98.06 96 PHE A C 1
ATOM 779 O O . PHE A 1 96 ? -1.485 -11.685 0.883 1.00 98.06 96 PHE A O 1
ATOM 786 N N . ASP A 1 97 ? 0.219 -12.459 2.129 1.00 98.25 97 ASP A N 1
ATOM 787 C CA . ASP A 1 97 ? -0.647 -13.244 3.006 1.00 98.25 97 ASP A CA 1
ATOM 788 C C . ASP A 1 97 ? -1.459 -12.310 3.911 1.00 98.25 97 ASP A C 1
ATOM 790 O O . ASP A 1 97 ? -2.667 -12.509 4.069 1.00 98.25 97 ASP A O 1
ATOM 794 N N . LEU A 1 98 ? -0.844 -11.230 4.403 1.00 98.19 98 LEU A N 1
ATOM 795 C CA . LEU A 1 98 ? -1.549 -10.178 5.136 1.00 98.19 98 LEU A CA 1
ATOM 796 C C . LEU A 1 98 ? -2.502 -9.386 4.240 1.00 98.19 98 LEU A C 1
ATOM 798 O O . LEU A 1 98 ? -3.641 -9.146 4.634 1.00 98.19 98 LEU A O 1
ATOM 802 N N . LEU A 1 99 ? -2.100 -9.018 3.019 1.00 98.12 99 LEU A N 1
ATOM 803 C CA . LEU A 1 99 ? -3.009 -8.340 2.086 1.00 98.12 99 LEU A CA 1
ATOM 804 C C . LEU A 1 99 ? -4.253 -9.191 1.801 1.00 98.12 99 LEU A C 1
ATOM 806 O O . LEU A 1 99 ? -5.372 -8.684 1.833 1.00 98.12 99 LEU A O 1
ATOM 810 N N . LYS A 1 100 ? -4.070 -10.497 1.586 1.00 98.06 100 LYS A N 1
ATOM 811 C CA . LYS A 1 100 ? -5.165 -11.453 1.405 1.00 98.06 100 LYS A CA 1
ATOM 812 C C . LYS A 1 100 ? -6.010 -11.620 2.667 1.00 98.06 100 LYS A C 1
ATOM 814 O O . LYS A 1 100 ? -7.210 -11.846 2.553 1.00 98.06 100 LYS A O 1
ATOM 819 N N . GLN A 1 101 ? -5.410 -11.555 3.851 1.00 97.94 101 GLN A N 1
ATOM 820 C CA . GLN A 1 101 ? -6.151 -11.600 5.107 1.00 97.94 101 GLN A CA 1
ATOM 821 C C . GLN A 1 101 ? -7.041 -10.359 5.267 1.00 97.94 101 GLN A C 1
ATOM 823 O O . GLN A 1 101 ? -8.224 -10.492 5.571 1.00 97.94 101 GLN A O 1
ATOM 828 N N . TYR A 1 102 ? -6.483 -9.165 5.055 1.00 98.25 102 TYR A N 1
ATOM 829 C CA . TYR A 1 102 ? -7.158 -7.900 5.346 1.00 98.25 102 TYR A CA 1
ATOM 830 C C . TYR A 1 102 ? -8.122 -7.442 4.250 1.00 98.25 102 TYR A C 1
ATOM 832 O O . TYR A 1 102 ? -9.138 -6.825 4.568 1.00 98.25 102 TYR A O 1
ATOM 840 N N . ASP A 1 103 ? -7.849 -7.765 2.985 1.00 98.25 103 ASP A N 1
ATOM 841 C CA . ASP A 1 103 ? -8.755 -7.532 1.858 1.00 98.25 103 ASP A CA 1
ATOM 842 C C . ASP A 1 103 ? -8.769 -8.737 0.894 1.00 98.25 103 ASP A C 1
ATOM 844 O O . ASP A 1 103 ? -8.190 -8.692 -0.198 1.00 98.25 103 ASP A O 1
ATOM 848 N N . PRO A 1 104 ? -9.424 -9.850 1.279 1.00 98.06 104 PRO A N 1
ATOM 849 C CA . PRO A 1 104 ? -9.418 -11.084 0.492 1.00 98.06 104 PRO A CA 1
ATOM 850 C C . PRO A 1 104 ? -10.057 -10.918 -0.886 1.00 98.06 104 PRO A C 1
ATOM 852 O O . PRO A 1 104 ? -9.609 -11.542 -1.850 1.00 98.06 104 PRO A O 1
ATOM 855 N N . ASP A 1 105 ? -11.102 -10.094 -0.973 1.00 97.81 105 ASP A N 1
ATOM 856 C CA . ASP A 1 105 ? -11.852 -9.864 -2.203 1.00 97.81 105 ASP A CA 1
ATOM 857 C C . ASP A 1 105 ? -11.005 -9.020 -3.174 1.00 97.81 105 ASP A C 1
ATOM 859 O O . ASP A 1 105 ? -10.776 -9.438 -4.311 1.00 97.81 105 ASP A O 1
ATOM 863 N N . GLY A 1 106 ? -10.422 -7.909 -2.700 1.00 97.56 106 GLY A N 1
ATOM 864 C CA . GLY A 1 106 ? -9.522 -7.074 -3.501 1.00 97.56 106 GLY A CA 1
ATOM 865 C C . GLY A 1 106 ? -8.250 -7.803 -3.946 1.00 97.56 106 GLY A C 1
ATOM 866 O O . GLY A 1 106 ? -7.831 -7.700 -5.103 1.00 97.56 106 GLY A O 1
ATOM 867 N N . PHE A 1 107 ? -7.656 -8.619 -3.068 1.00 97.56 107 PHE A N 1
ATOM 868 C CA . PHE A 1 107 ? -6.478 -9.418 -3.413 1.00 97.56 107 PHE A CA 1
ATOM 869 C C . PHE A 1 107 ? -6.786 -10.482 -4.472 1.00 97.56 107 PHE A C 1
ATOM 871 O O . PHE A 1 107 ? -5.989 -10.713 -5.388 1.00 97.56 107 PHE A O 1
ATOM 878 N N . LYS A 1 108 ? -7.954 -11.126 -4.376 1.00 97.12 108 LYS A N 1
ATOM 879 C CA . LYS A 1 108 ? -8.413 -12.084 -5.383 1.00 97.12 108 LYS A CA 1
ATOM 880 C C . LYS A 1 108 ? -8.584 -11.406 -6.744 1.00 97.12 108 LYS A C 1
ATOM 882 O O . LYS A 1 108 ? -8.057 -11.916 -7.733 1.00 97.12 108 LYS A O 1
ATOM 887 N N . ASP A 1 109 ? -9.240 -10.250 -6.787 1.00 95.81 109 ASP A N 1
ATOM 888 C CA . ASP A 1 109 ? -9.453 -9.488 -8.022 1.00 95.81 109 ASP A CA 1
ATOM 889 C C . ASP A 1 109 ? -8.128 -9.033 -8.657 1.00 95.81 109 ASP A C 1
ATOM 891 O O . ASP A 1 109 ? -7.964 -9.102 -9.881 1.00 95.81 109 ASP A O 1
ATOM 895 N N . PHE A 1 110 ? -7.148 -8.629 -7.840 1.00 95.94 110 PHE A N 1
ATOM 896 C CA . PHE A 1 110 ? -5.786 -8.335 -8.293 1.00 95.94 110 PHE A CA 1
ATOM 897 C C . PHE A 1 110 ? -5.144 -9.549 -8.979 1.00 95.94 110 PHE A C 1
ATOM 899 O O . PHE A 1 110 ? -4.669 -9.439 -10.113 1.00 95.94 110 PHE A O 1
ATOM 906 N N . LYS A 1 111 ? -5.180 -10.727 -8.342 1.00 95.44 111 LYS A N 1
ATOM 907 C CA . LYS A 1 111 ? -4.600 -11.949 -8.917 1.00 95.44 111 LYS A CA 1
ATOM 908 C C . LYS A 1 111 ? -5.314 -12.397 -10.192 1.00 95.44 111 LYS A C 1
ATOM 910 O O . LYS A 1 111 ? -4.642 -12.746 -11.158 1.00 95.44 111 LYS A O 1
ATOM 915 N N . GLU A 1 112 ? -6.642 -12.322 -10.248 1.00 93.50 112 GLU A N 1
ATOM 916 C CA . GLU A 1 112 ? -7.395 -12.644 -11.469 1.00 93.50 112 GLU A CA 1
ATOM 917 C C . GLU A 1 112 ? -7.088 -11.677 -12.620 1.00 93.50 112 GLU A C 1
ATOM 919 O O . GLU A 1 112 ? -6.969 -12.097 -13.774 1.00 93.50 112 GLU A O 1
ATOM 924 N N . THR A 1 113 ? -6.947 -10.384 -12.317 1.00 90.56 113 THR A N 1
ATOM 925 C CA . THR A 1 113 ? -6.566 -9.365 -13.304 1.00 90.56 113 THR A CA 1
ATOM 926 C C . THR A 1 113 ? -5.177 -9.651 -13.866 1.00 90.56 113 THR A C 1
ATOM 928 O O . THR A 1 113 ? -4.981 -9.596 -15.078 1.00 90.56 113 THR A O 1
ATOM 931 N N . LYS A 1 114 ? -4.228 -10.027 -13.002 1.00 84.00 114 LYS A N 1
ATOM 932 C CA . LYS A 1 114 ? -2.875 -10.417 -13.409 1.00 84.00 114 LYS A CA 1
ATOM 933 C C . LYS A 1 114 ? -2.846 -11.661 -14.288 1.00 84.00 114 LYS A C 1
ATOM 935 O O . LYS A 1 114 ? -2.143 -11.663 -15.293 1.00 84.00 114 LYS A O 1
ATOM 940 N N . SER A 1 115 ? -3.604 -12.702 -13.944 1.00 81.62 115 SER A N 1
ATOM 941 C CA . SER A 1 115 ? -3.631 -13.933 -14.741 1.00 81.62 115 SER A CA 1
ATOM 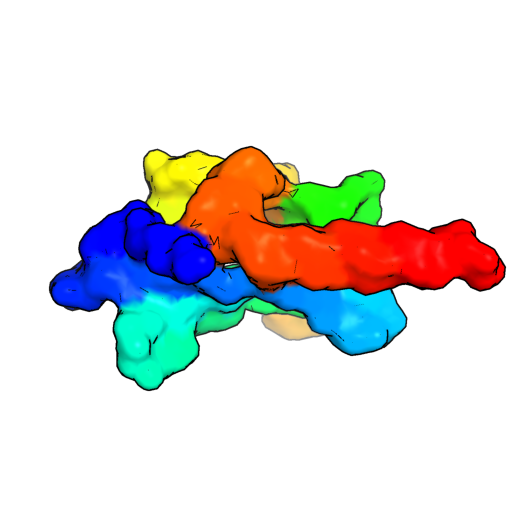942 C C . SER A 1 115 ? -4.151 -13.695 -16.159 1.00 81.62 115 SER A C 1
ATOM 944 O O . SER A 1 115 ? -3.558 -14.202 -17.105 1.00 81.62 115 SER A O 1
ATOM 946 N N . LYS A 1 116 ? -5.200 -12.879 -16.326 1.00 79.00 116 LYS A N 1
ATOM 947 C CA . LYS A 1 116 ? -5.767 -12.561 -17.651 1.00 79.00 116 LYS A CA 1
ATOM 948 C C . LYS A 1 116 ? -4.795 -11.801 -18.552 1.00 79.00 116 LYS A C 1
ATOM 950 O O . LYS A 1 116 ? -4.801 -12.020 -19.757 1.00 79.00 116 LYS A O 1
ATOM 955 N N . ASP A 1 117 ? -3.957 -10.939 -17.982 1.00 73.88 117 ASP A N 1
ATOM 956 C CA . ASP A 1 117 ? -2.942 -10.200 -18.739 1.00 73.88 117 ASP A CA 1
ATOM 957 C C . ASP A 1 117 ? -1.813 -11.111 -19.264 1.00 73.88 117 ASP A C 1
ATOM 959 O O . ASP A 1 117 ? -1.192 -10.780 -20.269 1.00 73.88 117 ASP A O 1
ATOM 963 N N . MET A 1 118 ? -1.549 -12.259 -18.623 1.00 66.38 118 MET A N 1
ATOM 964 C CA . MET A 1 118 ? -0.511 -13.212 -19.053 1.00 66.38 118 MET A CA 1
ATOM 965 C C . MET A 1 118 ? -0.982 -14.217 -20.118 1.00 66.38 118 MET A C 1
ATOM 967 O O . MET A 1 118 ? -0.162 -14.962 -20.652 1.00 66.38 118 MET A O 1
ATOM 971 N N . GLU A 1 119 ? -2.281 -14.270 -20.420 1.00 60.59 119 GLU A N 1
ATOM 972 C CA . GLU A 1 119 ? -2.860 -15.181 -21.422 1.00 60.59 119 GLU A CA 1
ATOM 973 C C . GLU A 1 119 ? -2.906 -14.585 -22.847 1.00 60.59 119 GLU A C 1
ATOM 975 O O . GLU A 1 119 ? -3.434 -15.230 -23.757 1.00 60.59 119 GLU A O 1
ATOM 980 N N . ILE A 1 120 ? -2.365 -13.375 -23.052 1.00 47.59 120 ILE A N 1
ATOM 981 C CA . ILE A 1 120 ? -2.422 -12.612 -24.315 1.00 47.59 120 ILE A CA 1
ATOM 982 C C . ILE A 1 120 ? -1.065 -12.593 -25.024 1.00 47.59 120 ILE A C 1
ATOM 984 O O . ILE A 1 120 ? -0.049 -12.277 -24.367 1.00 47.59 120 ILE A O 1
#

pLDDT: mean 94.36, std 7.17, range [47.59, 98.44]

Mean predicted aligned error: 3.29 Å